Protein AF-T1G171-F1 (afdb_monomer_lite)

Radius of gyration: 19.93 Å; chains: 1; bounding box: 36×49×55 Å

Foldseek 3Di:
DDDDDDPDDDPPPPDPDQWDADPNQIAGPVRQRPVVLVVLLVQLLVQLVVLCVPCVPPPPVVSVVSNCVPNVCSLPPCCVPNVDPDPVSVVSSVVSVVVSVVSNVVNPDD

Sequence (110 aa):
TYGLMGQGGVEVPLAEAEKTMDLDILLDFKLIFNNHIFQTVRKANRMVSLLKCNFKNAPIAAFLLLYKSMVRSILEYGVVAWYSFRKYHIQHLKRVPKRASKVPFQCRGL

Structure (mmCIF, N/CA/C/O backbone):
data_AF-T1G171-F1
#
_entry.id   AF-T1G171-F1
#
loop_
_atom_site.group_PDB
_atom_site.id
_atom_site.type_symbol
_atom_site.label_atom_id
_atom_site.label_alt_id
_atom_site.label_comp_id
_atom_site.label_asym_id
_atom_site.label_entity_id
_atom_site.label_seq_id
_atom_site.pdbx_PDB_ins_code
_atom_site.Cartn_x
_atom_site.Cartn_y
_atom_site.Cartn_z
_atom_site.occupancy
_atom_site.B_iso_or_equiv
_atom_site.auth_seq_id
_atom_site.auth_comp_id
_atom_site.auth_asym_id
_atom_site.auth_atom_id
_atom_site.pdbx_PDB_model_num
ATOM 1 N N . THR A 1 1 ? -22.254 -25.792 16.859 1.00 41.12 1 THR A N 1
ATOM 2 C CA . THR A 1 1 ? -21.562 -27.068 17.127 1.00 41.12 1 THR A CA 1
ATOM 3 C C . THR A 1 1 ? -20.434 -27.259 16.128 1.00 41.12 1 THR A C 1
ATOM 5 O O . THR 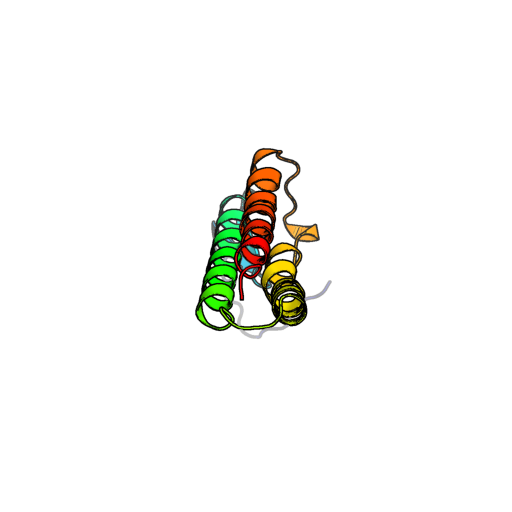A 1 1 ? -20.620 -27.903 15.113 1.00 41.12 1 THR A O 1
ATOM 8 N N . TYR A 1 2 ? -19.267 -26.678 16.414 1.00 39.91 2 TYR A N 1
ATOM 9 C CA . TYR A 1 2 ? -17.982 -27.074 15.826 1.00 39.91 2 TYR A CA 1
ATOM 10 C C . TYR A 1 2 ? -16.944 -26.919 16.938 1.00 39.91 2 TYR A C 1
ATOM 12 O O . TYR A 1 2 ? -16.459 -25.823 17.196 1.00 39.91 2 TYR A O 1
ATOM 20 N N . GLY A 1 3 ? -16.730 -28.002 17.685 1.00 43.25 3 GLY A N 1
ATOM 21 C CA . GLY A 1 3 ? -15.680 -28.097 18.692 1.00 43.25 3 GLY A CA 1
ATOM 22 C C . GLY A 1 3 ? -14.421 -28.634 18.028 1.00 43.25 3 GLY A C 1
ATOM 23 O O . GLY A 1 3 ? -14.447 -29.720 17.452 1.00 43.25 3 GLY A O 1
ATOM 24 N N . LEU A 1 4 ? -13.334 -27.870 18.085 1.00 60.59 4 LEU A N 1
ATOM 25 C CA . LEU A 1 4 ? -12.008 -28.381 17.764 1.00 60.59 4 LEU A CA 1
ATOM 26 C C . LEU A 1 4 ? -11.524 -29.190 18.970 1.00 60.59 4 LEU A C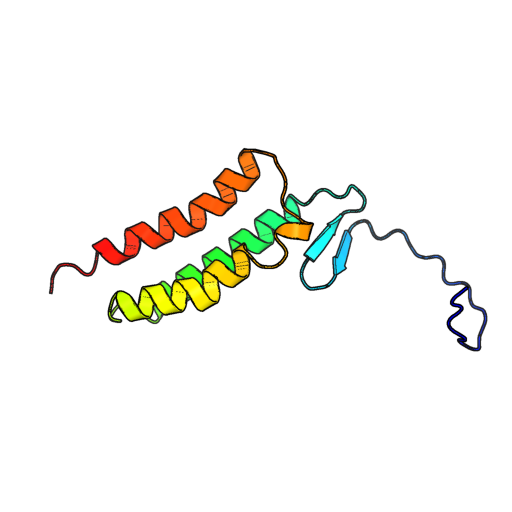 1
ATOM 28 O O . LEU A 1 4 ? -11.307 -28.646 20.049 1.00 60.59 4 LEU A O 1
ATOM 32 N N . MET A 1 5 ? -11.405 -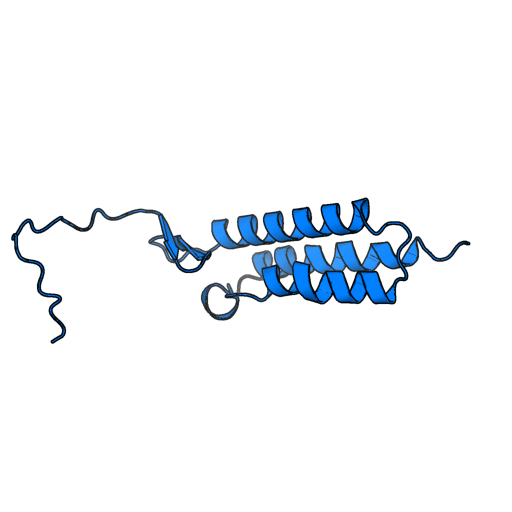30.505 18.786 1.00 49.59 5 MET A N 1
ATOM 33 C CA . MET A 1 5 ? -10.806 -31.408 19.763 1.00 49.59 5 MET A CA 1
ATOM 34 C C . MET A 1 5 ? -9.293 -31.171 19.822 1.00 49.59 5 MET A C 1
ATOM 36 O O . MET A 1 5 ? -8.547 -31.665 18.981 1.00 49.59 5 MET A O 1
ATOM 40 N N . GLY A 1 6 ? -8.851 -30.430 20.835 1.00 51.41 6 GLY A N 1
ATOM 41 C CA . GLY A 1 6 ? -7.487 -30.475 21.354 1.00 51.41 6 GLY A CA 1
ATOM 42 C C . GLY A 1 6 ? -7.508 -31.160 22.718 1.00 51.41 6 GLY A C 1
ATOM 43 O O . GLY A 1 6 ? -8.239 -30.736 23.609 1.00 51.41 6 GLY A O 1
ATOM 44 N N . GLN A 1 7 ? -6.751 -32.247 22.876 1.00 48.00 7 GLN A N 1
ATOM 45 C CA . GLN A 1 7 ? -6.538 -32.882 24.176 1.00 48.00 7 GLN A CA 1
ATOM 46 C C . GLN A 1 7 ? -5.657 -31.977 25.050 1.00 48.00 7 GLN A C 1
ATOM 48 O O . GLN A 1 7 ? -4.582 -31.570 24.616 1.00 48.00 7 GLN A O 1
ATOM 53 N N . GLY A 1 8 ? -6.111 -31.692 26.274 1.00 47.47 8 GLY A N 1
ATOM 54 C CA . GLY A 1 8 ? -5.397 -30.874 27.262 1.00 47.47 8 GLY A CA 1
ATOM 55 C C . GLY A 1 8 ? -6.141 -29.581 27.588 1.00 47.47 8 GLY A C 1
ATOM 56 O O . GLY A 1 8 ? -5.846 -28.531 27.028 1.00 47.47 8 GLY A O 1
ATOM 57 N N . GLY A 1 9 ? -7.121 -29.673 28.492 1.00 47.19 9 GLY A N 1
ATOM 58 C CA . GLY A 1 9 ? -7.965 -28.566 28.945 1.00 47.19 9 GLY A CA 1
ATOM 59 C C . GLY A 1 9 ? -7.215 -27.547 29.799 1.00 47.19 9 GLY A C 1
ATOM 60 O O . GLY A 1 9 ? -7.376 -27.512 31.014 1.00 47.19 9 GLY A O 1
ATOM 61 N N . VAL A 1 10 ? -6.424 -26.697 29.152 1.00 53.56 10 VAL A N 1
ATOM 62 C CA . VAL A 1 10 ? -6.148 -25.355 29.658 1.00 53.56 10 VAL A CA 1
ATOM 63 C C . VAL A 1 10 ? -7.025 -24.423 28.838 1.00 53.56 10 VAL A C 1
ATOM 65 O O . VAL A 1 10 ? -6.750 -24.170 27.666 1.00 53.56 10 VAL A O 1
ATOM 68 N N . GLU A 1 11 ? -8.115 -23.950 29.438 1.00 51.56 11 GLU A N 1
ATOM 69 C CA . GLU A 1 11 ? -8.864 -22.816 28.908 1.00 51.56 11 GLU A CA 1
ATOM 70 C C . GLU A 1 11 ? -7.924 -21.613 28.948 1.00 51.56 11 GLU A C 1
ATOM 72 O O . GLU A 1 11 ? -7.753 -20.973 29.982 1.00 51.56 11 GLU A O 1
ATOM 77 N N . VAL A 1 12 ? -7.224 -21.357 27.843 1.00 64.62 12 VAL A N 1
ATOM 78 C CA . VAL A 1 12 ? -6.457 -20.126 27.692 1.00 64.62 12 VAL A CA 1
ATOM 79 C C . VAL A 1 12 ? -7.496 -19.016 27.554 1.00 64.62 12 VAL A C 1
ATOM 81 O O . VAL A 1 12 ? -8.231 -19.016 26.561 1.00 64.62 12 VAL A O 1
ATOM 84 N N . PRO A 1 13 ? -7.601 -18.080 28.515 1.00 56.44 13 PRO A N 1
ATOM 85 C CA . PRO A 1 13 ? -8.462 -16.926 28.339 1.00 56.44 13 PRO A CA 1
ATOM 86 C C . PRO A 1 13 ? -7.958 -16.205 27.094 1.00 56.44 13 PRO A C 1
ATOM 88 O O . PRO A 1 13 ? -6.767 -15.892 27.007 1.00 56.44 13 PRO A O 1
ATOM 91 N N . LEU A 1 14 ? -8.830 -15.980 26.110 1.00 60.28 14 LEU A N 1
ATOM 92 C CA . LEU A 1 14 ? -8.512 -15.094 24.995 1.00 60.28 14 LEU A CA 1
ATOM 93 C C . LEU A 1 14 ? -8.221 -13.723 25.601 1.00 60.28 14 LEU A C 1
ATOM 95 O O . LEU A 1 14 ? -9.137 -12.988 25.960 1.00 60.28 14 LEU A O 1
ATOM 99 N N . ALA A 1 15 ? -6.936 -13.418 25.783 1.00 61.38 15 ALA A N 1
ATOM 100 C CA . ALA A 1 15 ? -6.503 -12.101 26.193 1.00 61.38 15 ALA A CA 1
ATOM 101 C C . ALA A 1 15 ? -7.040 -11.125 25.146 1.00 61.38 15 ALA A C 1
ATOM 103 O O . ALA A 1 15 ? -6.765 -11.290 23.954 1.00 61.38 15 ALA A O 1
ATOM 104 N N . GLU A 1 16 ? -7.843 -10.152 25.577 1.00 58.25 16 GLU A N 1
ATOM 105 C CA . GLU A 1 16 ? -8.344 -9.105 24.696 1.00 58.25 16 GLU A CA 1
ATOM 106 C C . GLU A 1 16 ? -7.144 -8.331 24.142 1.00 58.25 16 GLU A C 1
ATOM 108 O O . GLU A 1 16 ? -6.561 -7.465 24.793 1.00 58.25 16 GLU A O 1
ATOM 113 N N . ALA A 1 17 ? -6.720 -8.692 22.934 1.00 65.31 17 ALA A N 1
ATOM 114 C CA . ALA A 1 17 ? -5.708 -7.950 22.216 1.00 65.31 17 ALA A CA 1
ATOM 115 C C . ALA A 1 17 ? -6.363 -6.680 21.670 1.00 65.31 17 ALA A C 1
ATOM 117 O O . ALA A 1 17 ? -7.303 -6.745 20.881 1.00 65.31 17 ALA A O 1
ATOM 118 N N . GLU A 1 18 ? -5.842 -5.512 22.049 1.00 73.19 18 GLU A N 1
ATOM 119 C CA . GLU A 1 18 ? -6.347 -4.226 21.550 1.00 73.19 18 GLU A CA 1
ATOM 120 C C . GLU A 1 18 ? -6.292 -4.131 20.014 1.00 73.19 18 GLU A C 1
ATOM 122 O O . GLU A 1 18 ? -7.076 -3.401 19.400 1.00 73.19 18 GLU A O 1
ATOM 127 N N . LYS A 1 19 ? -5.341 -4.844 19.388 1.00 79.44 19 LYS A N 1
ATOM 128 C CA . LYS A 1 19 ? -5.128 -4.885 17.937 1.00 79.44 19 LYS A CA 1
ATOM 129 C C . LYS A 1 19 ? -4.726 -6.285 17.485 1.00 79.44 19 LYS A C 1
ATOM 131 O O . LYS A 1 19 ? -3.830 -6.890 18.071 1.00 79.44 19 LYS A O 1
ATOM 136 N N . THR A 1 20 ? -5.304 -6.743 16.384 1.00 84.81 20 THR A N 1
ATOM 137 C CA . THR A 1 20 ? -5.024 -8.053 15.784 1.00 84.81 20 THR A CA 1
ATOM 138 C C . THR A 1 20 ? -4.773 -7.892 14.289 1.00 84.81 20 THR A C 1
ATOM 140 O O . THR A 1 20 ? -5.398 -7.064 13.633 1.00 84.81 20 THR A O 1
ATOM 143 N N . MET A 1 21 ? -3.833 -8.662 13.744 1.00 84.44 21 MET A N 1
ATOM 144 C CA . MET A 1 21 ? -3.578 -8.726 12.304 1.00 84.44 21 MET A CA 1
ATOM 145 C C . MET A 1 21 ? -4.255 -9.966 11.732 1.00 84.44 21 MET A C 1
ATOM 147 O O . MET A 1 21 ? -3.966 -11.068 12.190 1.00 84.44 21 MET A O 1
ATOM 151 N N . ASP A 1 22 ? -5.090 -9.789 10.715 1.00 82.00 22 ASP A N 1
ATOM 152 C CA . ASP A 1 22 ? -5.688 -10.895 9.968 1.00 82.00 22 ASP A CA 1
ATOM 153 C C . ASP A 1 22 ? -5.653 -10.602 8.465 1.00 82.00 22 ASP A C 1
ATOM 155 O O . ASP A 1 22 ? -6.047 -9.521 8.039 1.00 82.00 22 ASP A O 1
ATOM 159 N N . LEU A 1 23 ? -5.131 -11.530 7.658 1.00 84.75 23 LEU A N 1
ATOM 160 C CA . LEU A 1 23 ? -4.978 -11.382 6.199 1.00 84.75 23 LEU A CA 1
ATOM 161 C C . LEU A 1 23 ? -4.363 -10.035 5.752 1.00 84.75 23 LEU A C 1
ATOM 163 O O . LEU A 1 23 ? -4.813 -9.440 4.769 1.00 84.75 23 LEU A O 1
ATOM 167 N N . ASP A 1 24 ? -3.335 -9.552 6.465 1.00 81.94 24 ASP A N 1
ATOM 168 C CA . ASP A 1 24 ? -2.700 -8.230 6.281 1.00 81.94 24 ASP A CA 1
ATOM 169 C C . ASP A 1 24 ? -3.601 -7.015 6.603 1.00 81.94 24 ASP A C 1
ATOM 171 O O . ASP A 1 24 ? -3.287 -5.876 6.244 1.00 81.94 24 ASP A O 1
ATOM 175 N N . ILE A 1 25 ? -4.704 -7.229 7.317 1.00 82.75 25 ILE A N 1
ATOM 176 C CA . ILE A 1 25 ? -5.622 -6.196 7.795 1.00 82.75 25 ILE A CA 1
ATOM 177 C C . ILE A 1 25 ? -5.436 -6.026 9.300 1.00 82.75 25 ILE A C 1
ATOM 179 O O . ILE A 1 25 ? -5.598 -6.968 10.074 1.00 82.75 25 ILE A O 1
ATOM 183 N N . LEU A 1 26 ? -5.108 -4.803 9.721 1.00 85.06 26 LEU A N 1
ATOM 184 C CA . LEU A 1 26 ? -5.013 -4.467 11.137 1.00 85.06 26 LEU A CA 1
ATOM 185 C C . LEU A 1 26 ? -6.404 -4.128 11.680 1.00 85.06 26 LEU A C 1
ATOM 187 O O . LEU A 1 26 ? -6.971 -3.078 11.361 1.00 85.06 26 LEU A O 1
ATOM 191 N N . LEU A 1 27 ? -6.927 -5.026 12.506 1.00 83.44 27 LEU A N 1
ATOM 192 C CA . LEU A 1 27 ? -8.181 -4.886 13.230 1.00 83.44 27 LEU A CA 1
ATOM 193 C C . LEU A 1 27 ? -7.903 -4.270 14.599 1.00 83.44 27 LEU A C 1
ATOM 195 O O . LEU A 1 27 ? -7.020 -4.709 15.328 1.00 83.44 27 LEU A O 1
ATOM 199 N N . ASP A 1 28 ? -8.649 -3.225 14.926 1.00 84.19 28 ASP A N 1
ATOM 200 C CA . ASP A 1 28 ? -8.711 -2.637 16.265 1.00 84.19 28 ASP A CA 1
ATOM 201 C C . ASP A 1 28 ? -9.966 -3.193 16.953 1.00 84.19 28 ASP A C 1
ATOM 203 O O . ASP A 1 28 ? -10.978 -3.394 16.277 1.00 84.19 28 ASP A O 1
ATOM 207 N N . PHE A 1 29 ? -9.939 -3.396 18.272 1.00 80.06 29 PHE A N 1
ATOM 208 C CA . PHE A 1 29 ? -11.121 -3.767 19.062 1.00 80.06 29 PHE A CA 1
ATOM 209 C C . PHE A 1 29 ? -12.322 -2.844 18.790 1.00 80.06 29 PHE A C 1
ATOM 211 O O . PHE A 1 29 ? -13.468 -3.282 18.730 1.00 80.06 29 PHE A O 1
ATOM 218 N N . LYS A 1 30 ? -12.066 -1.549 18.560 1.00 82.06 30 LYS A N 1
ATOM 219 C CA . LYS A 1 30 ? -13.111 -0.556 18.249 1.00 82.06 30 LYS A CA 1
ATOM 220 C C . LYS A 1 30 ? -13.569 -0.582 16.785 1.00 82.06 30 LYS A C 1
ATOM 222 O O . LYS A 1 30 ? -14.352 0.279 16.384 1.00 82.06 30 LYS A O 1
ATOM 227 N N . LEU A 1 31 ? -13.044 -1.503 15.970 1.00 78.00 31 LEU A N 1
ATOM 228 C CA . LEU A 1 31 ? -13.238 -1.573 14.516 1.00 78.00 31 LEU A CA 1
ATOM 229 C C . LEU A 1 31 ? -12.846 -0.267 13.791 1.00 78.00 31 LEU A C 1
ATOM 231 O O . LEU A 1 31 ? -13.406 0.112 12.761 1.00 78.00 31 LEU A O 1
ATOM 235 N N . ILE A 1 32 ? -11.868 0.461 14.341 1.00 82.50 32 ILE A N 1
ATOM 236 C CA . ILE A 1 32 ? -11.382 1.724 13.779 1.00 82.50 32 ILE A CA 1
ATOM 237 C C . ILE A 1 32 ? -10.179 1.455 12.870 1.00 82.50 32 ILE A C 1
ATOM 239 O O . ILE A 1 32 ? -9.063 1.216 13.320 1.00 82.50 32 ILE A O 1
ATOM 243 N N . PHE A 1 33 ? -10.373 1.611 11.561 1.00 82.44 33 PHE A N 1
ATOM 244 C CA . PHE A 1 33 ? -9.354 1.297 10.550 1.00 82.44 33 PHE A CA 1
ATOM 245 C C . PHE A 1 33 ? -8.355 2.428 10.259 1.00 82.44 33 PHE A C 1
ATOM 247 O O . PHE A 1 33 ? -7.611 2.366 9.281 1.00 82.44 33 PHE A O 1
ATOM 254 N N . ASN A 1 34 ? -8.297 3.478 11.084 1.00 84.81 34 ASN A N 1
ATOM 255 C CA . ASN A 1 34 ? -7.421 4.632 10.839 1.00 84.81 34 ASN A CA 1
ATOM 256 C C . ASN A 1 34 ? -5.958 4.205 10.675 1.00 84.81 34 ASN A C 1
ATOM 258 O O . ASN A 1 34 ? -5.311 4.557 9.689 1.00 84.81 34 ASN A O 1
ATOM 262 N N . ASN A 1 35 ? -5.455 3.424 11.635 1.00 85.81 35 ASN A N 1
ATOM 263 C CA . ASN A 1 35 ? -4.075 2.952 11.648 1.00 85.81 35 ASN A CA 1
ATOM 264 C C . ASN A 1 35 ? -3.782 2.063 10.429 1.00 85.81 35 ASN A C 1
ATOM 266 O O . ASN A 1 35 ? -2.795 2.283 9.729 1.00 85.81 35 ASN A O 1
ATOM 270 N N . HIS A 1 36 ? -4.693 1.136 10.121 1.00 88.19 36 HIS A N 1
ATOM 271 C CA . HIS A 1 36 ? -4.612 0.272 8.943 1.00 88.19 36 HIS A CA 1
ATOM 272 C C . HIS A 1 36 ? -4.514 1.069 7.635 1.00 88.19 36 HIS A C 1
ATOM 274 O O . HIS A 1 36 ? -3.633 0.833 6.805 1.00 88.19 36 HIS A O 1
ATOM 280 N N . ILE A 1 37 ? -5.362 2.088 7.470 1.00 87.81 37 ILE A N 1
ATOM 281 C CA . ILE A 1 37 ? -5.377 2.945 6.278 1.00 87.81 37 ILE A CA 1
ATOM 282 C C . ILE A 1 37 ? -4.055 3.705 6.144 1.00 87.81 37 ILE A C 1
ATOM 284 O O . ILE A 1 37 ? -3.496 3.776 5.047 1.00 87.81 37 ILE A O 1
ATOM 288 N N . PHE A 1 38 ? -3.507 4.247 7.237 1.00 87.94 38 PHE A N 1
ATOM 289 C CA . PHE A 1 38 ? -2.204 4.917 7.195 1.00 87.94 38 PHE A CA 1
ATOM 290 C C . PHE A 1 38 ? -1.069 3.963 6.822 1.00 87.94 38 PHE A C 1
ATOM 292 O O . PHE A 1 38 ? -0.220 4.325 6.002 1.00 87.94 38 PHE A O 1
ATOM 299 N N . GLN A 1 39 ? -1.057 2.749 7.375 1.00 89.19 39 GLN A N 1
ATOM 300 C CA . GLN A 1 39 ? -0.053 1.735 7.048 1.00 89.19 39 GLN A CA 1
ATOM 301 C C . GLN A 1 39 ? -0.140 1.311 5.579 1.00 89.19 39 GLN A C 1
ATOM 303 O O . GLN A 1 39 ? 0.874 1.314 4.877 1.00 89.19 39 GLN A O 1
ATOM 308 N N . THR A 1 40 ? -1.350 1.067 5.077 1.00 90.06 40 THR A N 1
ATOM 309 C CA . THR A 1 40 ? -1.611 0.719 3.673 1.00 90.06 40 THR A CA 1
ATOM 310 C C . THR A 1 40 ? -1.165 1.839 2.729 1.00 90.06 40 THR A C 1
ATOM 312 O O . THR A 1 40 ? -0.420 1.607 1.773 1.00 90.06 40 THR A O 1
ATOM 315 N N . VAL A 1 41 ? -1.512 3.094 3.040 1.00 89.31 41 VAL A N 1
ATOM 316 C CA . VAL A 1 41 ? -1.066 4.275 2.281 1.00 89.31 41 VAL A CA 1
ATOM 317 C C . VAL A 1 41 ? 0.460 4.415 2.310 1.00 89.31 41 VAL A C 1
ATOM 319 O O . VAL A 1 41 ? 1.069 4.764 1.294 1.00 89.31 41 VAL A O 1
ATOM 322 N N . ARG A 1 42 ? 1.115 4.140 3.443 1.00 91.19 42 ARG A N 1
ATOM 323 C CA . ARG A 1 42 ? 2.582 4.176 3.554 1.00 91.19 42 ARG A CA 1
ATOM 324 C C . ARG A 1 42 ? 3.235 3.082 2.703 1.00 91.19 42 ARG A C 1
ATOM 326 O O . ARG A 1 42 ? 4.186 3.386 1.982 1.00 91.19 42 ARG A O 1
ATOM 333 N N . LYS A 1 43 ? 2.697 1.856 2.723 1.00 91.12 43 LYS A N 1
ATOM 334 C CA . LYS A 1 43 ? 3.138 0.723 1.884 1.00 91.12 43 LYS A CA 1
ATOM 335 C C . LYS A 1 43 ? 3.025 1.078 0.398 1.00 91.12 43 LYS A C 1
ATOM 337 O O . LYS A 1 43 ? 4.006 0.968 -0.336 1.00 91.12 43 LYS A O 1
ATOM 342 N N . ALA A 1 44 ? 1.888 1.636 -0.018 1.00 91.19 44 ALA A N 1
ATOM 343 C CA . ALA A 1 44 ? 1.669 2.088 -1.390 1.00 91.19 44 ALA A CA 1
ATOM 344 C C . ALA A 1 44 ? 2.650 3.201 -1.812 1.00 91.19 44 ALA A C 1
ATOM 346 O O . ALA A 1 44 ? 3.244 3.125 -2.885 1.00 91.19 44 ALA A O 1
ATOM 347 N N . ASN A 1 45 ? 2.886 4.213 -0.967 1.00 90.69 45 ASN A N 1
ATOM 348 C CA . ASN A 1 45 ? 3.858 5.273 -1.271 1.00 90.69 45 ASN A CA 1
ATOM 349 C C . ASN A 1 45 ? 5.290 4.736 -1.394 1.00 90.69 45 ASN A C 1
ATOM 351 O O . ASN A 1 45 ? 6.023 5.178 -2.277 1.00 90.69 45 ASN A O 1
ATOM 355 N N . ARG A 1 46 ? 5.687 3.770 -0.555 1.00 92.31 46 ARG A N 1
ATOM 356 C CA . ARG A 1 46 ? 6.997 3.113 -0.667 1.00 92.31 46 ARG A CA 1
ATOM 357 C C . ARG A 1 46 ? 7.146 2.423 -2.023 1.00 92.31 46 ARG A C 1
ATOM 359 O O . ARG A 1 46 ? 8.163 2.620 -2.681 1.00 92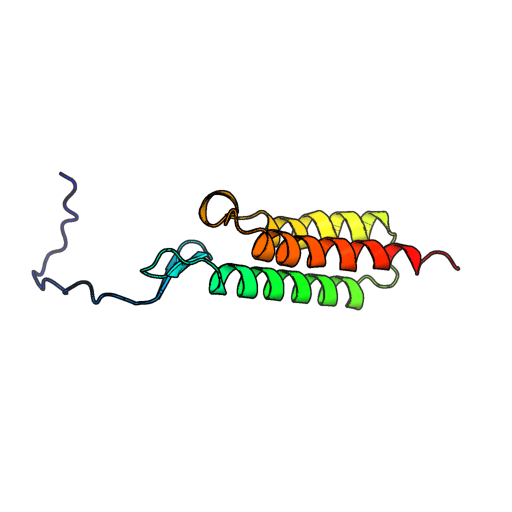.31 46 ARG A O 1
ATOM 366 N N . MET A 1 47 ? 6.120 1.698 -2.473 1.00 91.56 47 MET A N 1
ATOM 367 C CA . MET A 1 47 ? 6.122 1.068 -3.798 1.00 91.56 47 MET A CA 1
ATOM 368 C C . MET A 1 47 ? 6.192 2.089 -4.931 1.00 91.56 47 MET A C 1
ATOM 370 O O . MET A 1 47 ? 6.956 1.899 -5.871 1.00 91.56 47 MET A O 1
ATOM 374 N N . VAL A 1 48 ? 5.475 3.212 -4.829 1.00 89.62 48 VAL A N 1
ATOM 375 C CA . VAL A 1 48 ? 5.598 4.312 -5.801 1.00 89.62 48 VAL A CA 1
ATOM 376 C C . VAL A 1 48 ? 7.029 4.837 -5.864 1.00 89.62 48 VAL A C 1
ATOM 378 O O . VAL A 1 48 ? 7.542 5.049 -6.960 1.00 89.62 48 VAL A O 1
ATOM 381 N N . SER A 1 49 ? 7.684 5.044 -4.721 1.00 89.06 49 SER A N 1
ATOM 382 C CA . SER A 1 49 ? 9.084 5.477 -4.688 1.00 89.06 49 SER A CA 1
ATOM 383 C C . SER A 1 49 ? 10.015 4.448 -5.330 1.00 89.06 49 SER A C 1
ATOM 385 O O . SER A 1 49 ? 10.876 4.830 -6.114 1.00 89.06 49 SER A O 1
ATOM 387 N N . LEU A 1 50 ? 9.813 3.151 -5.077 1.00 90.06 50 LEU A N 1
ATOM 388 C CA . LEU A 1 50 ? 10.594 2.088 -5.717 1.00 90.06 50 LEU A CA 1
ATOM 389 C C . LEU A 1 50 ? 10.394 2.068 -7.233 1.00 90.06 50 LEU A C 1
ATOM 391 O O . LEU A 1 50 ? 11.375 2.012 -7.972 1.00 90.06 50 LEU A O 1
ATOM 395 N N . LEU A 1 51 ? 9.150 2.181 -7.704 1.00 88.44 51 LEU A N 1
ATOM 396 C C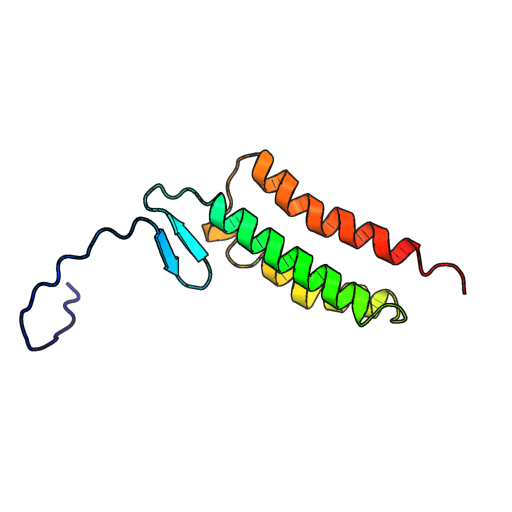A . LEU A 1 51 ? 8.859 2.256 -9.134 1.00 88.44 51 LEU A CA 1
ATOM 397 C C . LEU A 1 51 ? 9.523 3.480 -9.769 1.00 88.44 51 LEU A C 1
ATOM 399 O O . LEU A 1 51 ? 10.152 3.368 -10.815 1.00 88.44 51 LEU A O 1
ATOM 403 N N . LYS A 1 52 ? 9.457 4.637 -9.105 1.00 83.44 52 LYS A N 1
ATOM 404 C CA . LYS A 1 52 ? 10.132 5.858 -9.557 1.00 83.44 52 LYS A CA 1
ATOM 405 C C . LYS A 1 52 ? 11.645 5.727 -9.594 1.00 83.44 52 LYS A C 1
ATOM 407 O O . LYS A 1 52 ? 12.255 6.344 -10.448 1.00 83.44 52 LYS A O 1
ATOM 412 N N . CYS A 1 53 ? 12.259 4.999 -8.666 1.00 86.31 53 CYS A N 1
ATOM 413 C CA . CYS A 1 53 ? 13.710 4.841 -8.648 1.00 86.31 53 CYS A CA 1
ATOM 414 C C . CYS A 1 53 ? 14.198 3.876 -9.731 1.00 86.31 53 CYS A C 1
ATOM 416 O O . CYS A 1 53 ? 15.182 4.185 -10.394 1.00 86.31 53 CYS A O 1
ATOM 418 N N . ASN A 1 54 ? 13.503 2.751 -9.924 1.00 86.00 54 ASN A N 1
ATOM 419 C CA . ASN A 1 54 ? 13.946 1.676 -10.816 1.00 86.00 54 ASN A CA 1
ATOM 420 C C . ASN A 1 54 ? 13.510 1.871 -12.276 1.00 86.00 54 ASN A C 1
ATOM 422 O O . ASN A 1 54 ? 14.217 1.454 -13.184 1.00 86.00 54 ASN A O 1
ATOM 426 N N . PHE A 1 55 ? 12.374 2.530 -12.521 1.00 83.12 55 PHE A N 1
ATOM 427 C CA . PHE A 1 55 ? 11.779 2.653 -13.858 1.00 83.12 55 PHE A CA 1
ATOM 428 C C . PHE A 1 55 ? 11.783 4.095 -14.386 1.00 83.12 55 PHE A C 1
ATOM 430 O O . PHE A 1 55 ? 10.888 4.477 -15.136 1.00 83.12 55 PHE A O 1
ATOM 437 N N . LYS A 1 56 ? 12.789 4.906 -14.016 1.00 77.44 56 LYS A N 1
ATOM 438 C CA . LYS A 1 56 ? 12.917 6.315 -14.457 1.00 77.44 56 LYS A CA 1
ATOM 439 C C . LYS A 1 56 ? 12.880 6.484 -15.976 1.00 77.44 56 LYS A C 1
ATOM 441 O O . LYS A 1 56 ? 12.280 7.433 -16.463 1.00 77.44 56 LYS A O 1
ATOM 446 N N . ASN A 1 57 ? 13.498 5.547 -16.692 1.00 80.12 57 ASN A N 1
ATOM 447 C CA . ASN A 1 57 ? 13.663 5.593 -18.146 1.00 80.12 57 ASN A CA 1
ATOM 448 C C . ASN A 1 57 ? 12.732 4.605 -18.868 1.00 80.12 57 ASN A C 1
ATOM 450 O O . ASN A 1 57 ? 12.880 4.374 -20.064 1.00 80.12 57 ASN A O 1
ATOM 454 N N . ALA A 1 58 ? 11.807 3.967 -18.144 1.00 79.44 58 ALA A N 1
ATOM 455 C CA . ALA A 1 58 ? 10.896 3.000 -18.738 1.00 79.44 58 ALA A CA 1
ATOM 456 C C . ALA A 1 58 ? 9.797 3.711 -19.547 1.00 79.44 58 ALA A C 1
ATOM 458 O O . ALA A 1 58 ? 9.364 4.805 -19.170 1.00 79.44 58 ALA A O 1
ATOM 459 N N . PRO A 1 59 ? 9.276 3.080 -20.614 1.00 83.38 59 PRO A N 1
ATOM 460 C CA . PRO A 1 59 ? 8.147 3.629 -21.347 1.00 83.38 59 PRO A CA 1
ATOM 461 C C . PRO A 1 59 ? 6.936 3.799 -20.422 1.00 83.38 59 PRO A C 1
ATOM 463 O O . PRO A 1 59 ? 6.648 2.952 -19.570 1.00 83.38 59 PRO A O 1
ATOM 466 N N . ILE A 1 60 ? 6.186 4.885 -20.628 1.00 82.12 60 ILE A N 1
ATOM 467 C CA . ILE A 1 60 ? 5.034 5.265 -19.793 1.00 82.12 60 ILE A CA 1
ATOM 468 C C . ILE A 1 60 ? 4.026 4.113 -19.669 1.00 82.12 60 ILE A C 1
ATOM 470 O O . ILE A 1 60 ? 3.475 3.887 -18.593 1.00 82.12 60 ILE A O 1
ATOM 474 N N . ALA A 1 61 ? 3.815 3.347 -20.744 1.00 85.06 61 ALA A N 1
ATOM 475 C CA . ALA A 1 61 ? 2.927 2.188 -20.745 1.00 85.06 61 ALA A CA 1
ATOM 476 C C . ALA A 1 61 ? 3.364 1.102 -19.743 1.00 85.06 61 ALA A C 1
ATOM 478 O O . ALA A 1 61 ? 2.535 0.609 -18.976 1.00 85.06 61 ALA A O 1
ATOM 479 N N . ALA A 1 62 ? 4.661 0.781 -19.688 1.00 86.31 62 ALA A N 1
ATOM 480 C CA . ALA A 1 62 ? 5.203 -0.193 -18.742 1.00 86.31 62 ALA A CA 1
ATOM 481 C C . ALA A 1 62 ? 5.120 0.326 -17.301 1.00 86.31 62 ALA A C 1
ATOM 483 O O . ALA A 1 62 ? 4.706 -0.405 -16.401 1.00 86.31 62 ALA A O 1
ATOM 484 N N . PHE A 1 63 ? 5.421 1.612 -17.083 1.00 85.88 63 PHE A N 1
ATOM 485 C CA . PHE A 1 63 ? 5.270 2.237 -15.769 1.00 85.88 63 PHE A CA 1
ATOM 486 C C . PHE A 1 63 ? 3.815 2.198 -15.280 1.00 85.88 63 PHE A C 1
ATOM 488 O O . PHE A 1 63 ? 3.555 1.864 -14.125 1.00 85.88 63 PHE A O 1
ATOM 495 N N . LEU A 1 64 ? 2.848 2.500 -16.153 1.00 86.25 64 LEU A N 1
ATOM 496 C CA . LEU A 1 64 ? 1.422 2.434 -15.828 1.00 86.25 64 LEU A CA 1
ATOM 497 C C . LEU A 1 64 ? 0.964 1.006 -15.522 1.00 86.25 64 LEU A C 1
ATOM 499 O O . LEU A 1 64 ? 0.152 0.819 -14.614 1.00 86.25 64 LEU A O 1
ATOM 503 N N . LEU A 1 65 ? 1.474 0.012 -16.253 1.00 89.50 65 LEU A N 1
ATOM 504 C CA . LEU A 1 65 ? 1.181 -1.396 -15.995 1.00 89.50 65 LEU A CA 1
ATOM 505 C C . LEU A 1 65 ? 1.687 -1.816 -14.610 1.00 89.50 65 LEU A C 1
ATOM 507 O O . LEU A 1 65 ? 0.907 -2.322 -13.808 1.00 89.50 65 LEU A O 1
ATOM 511 N N . LEU A 1 66 ? 2.951 -1.519 -14.300 1.00 89.62 66 LEU A N 1
ATOM 512 C CA . LEU A 1 66 ? 3.572 -1.801 -13.000 1.00 89.62 66 LEU A CA 1
ATOM 513 C C . LEU A 1 66 ? 2.878 -1.061 -11.852 1.00 89.62 66 LEU A C 1
ATOM 515 O O . LEU A 1 66 ? 2.653 -1.608 -10.773 1.00 89.62 66 LEU A O 1
ATOM 519 N N . TYR A 1 67 ? 2.489 0.190 -12.089 1.00 89.19 67 TYR A N 1
ATOM 520 C CA . TYR A 1 67 ? 1.734 0.972 -11.121 1.00 89.19 67 TYR A CA 1
ATOM 521 C C . TYR A 1 67 ? 0.382 0.316 -10.801 1.00 89.19 67 TYR A C 1
ATOM 523 O O . TYR A 1 67 ? 0.016 0.186 -9.630 1.00 89.19 67 TYR A O 1
ATOM 531 N N . LYS A 1 68 ? -0.356 -0.131 -11.825 1.00 89.44 68 LYS A N 1
ATOM 532 C CA . LYS A 1 68 ? -1.636 -0.831 -11.647 1.00 89.44 68 LYS A CA 1
ATOM 533 C C . LYS A 1 68 ? -1.455 -2.204 -10.991 1.00 89.44 68 LYS A C 1
ATOM 535 O O . LYS A 1 68 ? -2.253 -2.552 -10.132 1.00 89.44 68 LYS A O 1
ATOM 540 N N . SER A 1 69 ? -0.430 -2.973 -11.344 1.00 91.94 69 SER A N 1
ATOM 541 C CA . SER A 1 69 ? -0.247 -4.313 -10.774 1.00 91.94 69 SER A CA 1
ATOM 542 C C . SER A 1 69 ? 0.216 -4.287 -9.316 1.00 91.94 69 SER A C 1
ATOM 544 O O . SER A 1 69 ? -0.219 -5.127 -8.535 1.00 91.94 69 SER A O 1
ATOM 546 N N . MET A 1 70 ? 1.055 -3.320 -8.923 1.00 91.38 70 MET A N 1
ATOM 547 C CA . MET A 1 70 ? 1.652 -3.285 -7.581 1.00 91.38 70 MET A CA 1
ATOM 548 C C . MET A 1 70 ? 1.022 -2.255 -6.643 1.00 91.38 70 MET A C 1
ATOM 550 O O . MET A 1 70 ? 0.729 -2.553 -5.492 1.00 91.38 70 MET A O 1
ATOM 554 N N . VAL A 1 71 ? 0.849 -1.007 -7.085 1.00 90.75 71 VAL A N 1
ATOM 555 C CA . VAL A 1 71 ? 0.399 0.071 -6.185 1.00 90.75 71 VAL A CA 1
ATOM 556 C C . VAL A 1 71 ? -1.111 0.031 -6.014 1.00 90.75 71 VAL A C 1
ATOM 558 O O . VAL A 1 71 ? -1.614 0.193 -4.903 1.00 90.75 71 VAL A O 1
ATOM 561 N N . ARG A 1 72 ? -1.840 -0.176 -7.114 1.00 88.50 72 ARG A N 1
ATOM 562 C CA . ARG A 1 72 ? -3.302 -0.233 -7.083 1.00 88.50 72 ARG A CA 1
ATOM 563 C C . ARG A 1 72 ? -3.800 -1.476 -6.346 1.00 88.50 72 ARG A C 1
ATOM 565 O O . ARG A 1 72 ? -4.713 -1.339 -5.543 1.00 88.50 72 ARG A O 1
ATOM 572 N N . SER A 1 73 ? -3.147 -2.626 -6.520 1.00 91.19 73 SER A N 1
ATOM 573 C CA . SER A 1 73 ? -3.465 -3.847 -5.766 1.00 91.19 73 SER A CA 1
ATOM 574 C C . SER A 1 73 ? -3.333 -3.651 -4.253 1.00 91.19 73 SER A C 1
ATOM 576 O O . SER A 1 73 ? -4.251 -4.011 -3.529 1.00 91.19 73 SER A O 1
ATOM 578 N N . ILE A 1 74 ? -2.279 -2.982 -3.766 1.00 90.81 74 ILE A N 1
ATOM 579 C CA . ILE A 1 74 ? -2.126 -2.659 -2.331 1.00 90.81 74 ILE A CA 1
ATOM 580 C C . ILE A 1 74 ? -3.277 -1.789 -1.809 1.00 90.81 74 ILE A C 1
ATOM 582 O O . ILE A 1 74 ? -3.703 -1.958 -0.671 1.00 90.81 74 ILE A O 1
ATOM 586 N N . LEU A 1 75 ? -3.747 -0.824 -2.605 1.00 87.31 75 LEU A N 1
ATOM 587 C CA . LEU A 1 75 ? -4.792 0.111 -2.180 1.00 87.31 75 LEU A CA 1
ATOM 588 C C . LEU A 1 75 ? -6.207 -0.469 -2.284 1.00 87.31 75 LEU A C 1
ATOM 590 O O . LEU A 1 75 ? -7.074 -0.024 -1.540 1.00 87.31 75 LEU A O 1
ATOM 594 N N . GLU A 1 76 ? -6.449 -1.386 -3.223 1.00 86.62 76 GLU A N 1
ATOM 595 C CA . GLU A 1 76 ? -7.763 -1.999 -3.469 1.00 86.62 76 GLU A CA 1
ATOM 596 C C . GLU A 1 76 ? -7.968 -3.297 -2.677 1.00 86.62 76 GLU A C 1
ATOM 598 O O . GLU A 1 76 ? -9.105 -3.654 -2.358 1.00 86.62 76 GLU A O 1
ATOM 603 N N . TYR A 1 77 ? -6.883 -3.980 -2.307 1.00 88.44 77 TYR A N 1
ATOM 604 C CA . TYR A 1 77 ? -6.954 -5.196 -1.509 1.00 88.44 77 TYR A CA 1
ATOM 605 C C . TYR A 1 77 ? -7.588 -4.936 -0.136 1.00 88.44 77 TYR A C 1
ATOM 607 O O . TYR A 1 77 ? -7.214 -4.022 0.604 1.00 88.44 77 TYR A O 1
ATOM 615 N N . GLY A 1 78 ? -8.583 -5.756 0.200 1.00 76.75 78 GLY A N 1
ATOM 616 C CA . GLY A 1 78 ? -9.293 -5.677 1.472 1.00 76.75 78 GLY A CA 1
ATOM 617 C C . GLY A 1 78 ? -10.184 -4.443 1.632 1.00 76.75 78 GLY A C 1
ATOM 618 O O . GLY A 1 78 ? -10.764 -4.291 2.700 1.00 76.75 78 GLY A O 1
ATOM 619 N N . VAL A 1 79 ? -10.347 -3.582 0.611 1.00 82.50 79 VAL A N 1
ATOM 620 C CA . VAL A 1 79 ? -11.199 -2.379 0.707 1.00 82.50 79 VAL A CA 1
ATOM 621 C C . VAL A 1 79 ? -12.590 -2.734 1.226 1.00 82.50 79 VAL A C 1
ATOM 623 O O . VAL A 1 79 ? -13.083 -2.052 2.108 1.00 82.50 79 VAL A O 1
ATOM 626 N N . VAL A 1 80 ? -13.192 -3.840 0.789 1.00 80.50 80 VAL A N 1
ATOM 627 C CA . VAL A 1 80 ? -14.512 -4.282 1.281 1.00 80.50 80 VAL A CA 1
ATOM 628 C C . VAL A 1 80 ? -14.552 -4.458 2.808 1.00 80.50 80 VAL A C 1
ATOM 630 O O . VAL A 1 80 ? -15.570 -4.160 3.423 1.00 80.50 80 VAL A O 1
ATOM 633 N N . ALA A 1 81 ? -13.448 -4.883 3.424 1.00 78.75 81 ALA A N 1
ATOM 634 C CA . ALA A 1 81 ? -13.363 -5.129 4.860 1.00 78.75 81 ALA A CA 1
ATOM 635 C C . ALA A 1 81 ? -13.123 -3.852 5.686 1.00 78.75 81 ALA A C 1
ATOM 637 O O . ALA A 1 81 ? -13.654 -3.731 6.784 1.00 78.75 81 ALA A O 1
ATOM 638 N N . TRP A 1 82 ? -12.337 -2.892 5.179 1.00 79.75 82 TRP A N 1
ATOM 639 C CA . TRP A 1 82 ? -11.911 -1.708 5.949 1.00 79.75 82 TRP A CA 1
ATOM 640 C C . TRP A 1 82 ? -12.372 -0.355 5.377 1.00 79.75 82 TRP A C 1
ATOM 642 O O . TRP A 1 82 ? -12.012 0.701 5.917 1.00 79.75 82 TRP A O 1
ATOM 652 N N . TYR A 1 83 ? -13.157 -0.337 4.290 1.00 77.00 83 TYR A N 1
ATOM 653 C CA . TYR A 1 83 ? -13.610 0.895 3.636 1.00 77.00 83 TYR A CA 1
ATOM 654 C C . TYR A 1 83 ? -14.425 1.760 4.593 1.00 77.00 83 TYR A C 1
ATOM 656 O O . TYR A 1 83 ? -15.595 1.527 4.882 1.00 77.00 83 TYR A O 1
ATOM 664 N N . SER A 1 84 ? -13.780 2.816 5.071 1.00 71.88 84 SER A N 1
ATOM 665 C CA . SER A 1 84 ? -14.387 3.771 5.982 1.00 71.88 84 SER A CA 1
ATOM 666 C C . SER A 1 84 ? -15.042 4.896 5.181 1.00 71.88 84 SER A C 1
ATOM 668 O O . SER A 1 84 ? -14.353 5.635 4.477 1.00 71.88 84 SER A O 1
ATOM 670 N N . PHE A 1 85 ? -16.350 5.112 5.348 1.00 69.31 85 PHE A N 1
ATOM 671 C CA . PHE A 1 85 ? -17.120 6.170 4.662 1.00 69.31 85 PHE A CA 1
ATOM 672 C C . PHE A 1 85 ? -16.696 7.614 5.007 1.00 69.31 85 PHE A C 1
ATOM 674 O O . PHE A 1 85 ? -17.257 8.583 4.490 1.00 69.31 85 PHE A O 1
ATOM 681 N N . ARG A 1 86 ? -15.692 7.808 5.873 1.00 78.31 86 ARG A N 1
ATOM 682 C CA . ARG A 1 86 ? -15.209 9.146 6.233 1.00 78.31 86 ARG A CA 1
ATOM 683 C C . ARG A 1 86 ? -14.418 9.752 5.072 1.00 78.31 86 ARG A C 1
ATOM 685 O O . ARG A 1 86 ? -13.418 9.198 4.611 1.00 78.31 86 ARG A O 1
ATOM 692 N N . LYS A 1 87 ? -14.800 10.970 4.676 1.00 79.69 87 LYS A N 1
ATOM 693 C CA . LYS A 1 87 ? -14.167 11.743 3.587 1.00 79.69 87 LYS A CA 1
ATOM 694 C C . LYS A 1 87 ? -12.647 11.880 3.741 1.00 79.69 87 LYS A C 1
ATOM 696 O O . LYS A 1 87 ? -11.933 11.875 2.741 1.00 79.69 87 LYS A O 1
ATOM 701 N N . TYR A 1 88 ? -12.154 11.970 4.977 1.00 82.12 88 TYR A N 1
ATOM 702 C CA . TYR A 1 88 ? -10.726 12.051 5.285 1.00 82.12 88 TYR A CA 1
ATOM 703 C C . TYR A 1 88 ? -9.936 10.855 4.728 1.00 82.12 88 TYR A C 1
ATOM 705 O O . TYR A 1 88 ? -8.981 11.046 3.976 1.00 82.12 88 TYR A O 1
ATOM 713 N N . HIS A 1 89 ? -10.365 9.622 5.009 1.00 80.50 89 HIS A N 1
ATOM 714 C CA . HIS A 1 89 ? -9.662 8.423 4.538 1.00 80.50 89 HIS A CA 1
ATOM 715 C C . HIS A 1 89 ? -9.663 8.321 3.020 1.00 80.50 89 HIS A C 1
ATOM 717 O O . HIS A 1 89 ? -8.622 8.065 2.416 1.00 80.50 89 HIS A O 1
ATOM 723 N N . ILE A 1 90 ? -10.803 8.620 2.398 1.00 81.88 90 ILE A N 1
ATOM 724 C CA . ILE A 1 90 ? -10.945 8.635 0.941 1.00 81.88 90 ILE A CA 1
ATOM 725 C C . ILE A 1 90 ? -9.968 9.642 0.319 1.00 81.88 90 ILE A C 1
ATOM 727 O O . ILE A 1 90 ? -9.311 9.337 -0.678 1.00 81.88 90 ILE A O 1
ATOM 731 N N . GLN A 1 91 ? -9.824 10.837 0.905 1.00 85.31 91 GLN A N 1
ATOM 732 C CA . GLN A 1 91 ? -8.845 11.818 0.432 1.00 85.31 91 GLN A CA 1
ATOM 733 C C . GLN A 1 91 ? -7.408 11.311 0.576 1.00 85.31 91 GLN A C 1
ATOM 735 O O . GLN A 1 91 ? -6.617 11.472 -0.353 1.00 85.31 91 GLN A O 1
ATOM 740 N N . HIS A 1 92 ? -7.062 10.691 1.705 1.00 82.88 92 HIS A N 1
ATOM 741 C CA . HIS A 1 92 ? -5.729 10.130 1.926 1.00 82.88 92 HIS A CA 1
ATOM 742 C C . HIS A 1 92 ? -5.394 9.014 0.930 1.00 82.88 92 HIS A C 1
ATOM 744 O O . HIS A 1 92 ? -4.303 9.027 0.357 1.00 82.88 92 HIS A O 1
ATOM 750 N N . LEU A 1 93 ? -6.350 8.130 0.640 1.00 84.50 93 LEU A N 1
ATOM 751 C CA . LEU A 1 93 ? -6.197 7.073 -0.358 1.00 84.50 93 LEU A CA 1
ATOM 752 C C . LEU A 1 93 ? -6.011 7.663 -1.769 1.00 84.50 93 LEU A C 1
ATOM 754 O O . LEU A 1 93 ? -5.050 7.338 -2.463 1.00 84.50 93 LEU A O 1
ATOM 758 N N . LYS A 1 94 ? -6.864 8.622 -2.167 1.00 83.31 94 LYS A N 1
ATOM 759 C CA . LYS A 1 94 ? -6.817 9.282 -3.490 1.00 83.31 94 LYS A CA 1
ATOM 760 C C . LYS A 1 94 ? -5.554 10.116 -3.723 1.00 83.31 94 LYS A C 1
ATOM 762 O O . LYS A 1 94 ? -5.158 10.323 -4.873 1.00 83.31 94 LYS A O 1
ATOM 767 N N . ARG A 1 95 ? -4.897 10.601 -2.664 1.00 85.19 95 ARG A N 1
ATOM 768 C CA . ARG A 1 95 ? -3.636 11.355 -2.779 1.00 85.19 95 ARG A CA 1
ATOM 769 C C . ARG A 1 95 ? -2.510 10.513 -3.384 1.00 85.19 95 ARG A C 1
ATOM 771 O O . ARG A 1 95 ? -1.672 11.087 -4.078 1.00 85.19 95 ARG A O 1
ATOM 778 N N . VAL A 1 96 ? -2.489 9.193 -3.172 1.00 83.50 96 VAL A N 1
ATOM 779 C CA . VAL A 1 96 ? -1.426 8.318 -3.699 1.00 83.50 96 VAL A CA 1
ATOM 780 C C . VAL A 1 96 ? -1.494 8.213 -5.233 1.00 83.50 96 VAL A C 1
ATOM 782 O O . VAL A 1 96 ? -0.515 8.605 -5.878 1.00 83.50 96 VAL A O 1
ATOM 785 N N . PRO A 1 97 ? -2.633 7.835 -5.856 1.00 79.25 97 PRO A N 1
ATOM 786 C CA . PRO A 1 97 ? -2.788 7.891 -7.311 1.00 79.25 97 PRO A CA 1
ATOM 787 C C . PRO A 1 97 ? -2.578 9.277 -7.904 1.00 79.25 97 PRO A C 1
ATOM 789 O O . PRO A 1 97 ? -1.866 9.411 -8.895 1.00 79.25 97 PRO A O 1
ATOM 792 N N . LYS A 1 98 ? -3.107 10.330 -7.267 1.00 83.69 98 LYS A N 1
ATOM 793 C CA . LYS A 1 98 ? -2.969 11.709 -7.764 1.00 83.69 98 LYS A CA 1
ATOM 794 C C . LYS A 1 98 ? -1.516 12.199 -7.790 1.00 83.69 98 LYS A C 1
ATOM 796 O O . LYS A 1 98 ? -1.164 13.048 -8.604 1.00 83.69 98 LYS A O 1
ATOM 801 N N . ARG A 1 99 ? -0.659 11.705 -6.889 1.00 78.94 99 ARG A N 1
ATOM 802 C CA . ARG A 1 99 ? 0.786 11.990 -6.911 1.00 78.94 99 ARG A CA 1
ATOM 803 C C . ARG A 1 99 ? 1.507 11.179 -7.979 1.00 78.94 99 ARG A C 1
ATOM 805 O O . ARG A 1 99 ? 2.426 11.702 -8.600 1.00 78.94 99 ARG A O 1
ATOM 812 N N . ALA A 1 100 ? 1.107 9.928 -8.187 1.00 72.81 100 ALA A N 1
ATOM 813 C CA . ALA A 1 100 ? 1.697 9.064 -9.203 1.00 72.81 100 ALA A CA 1
ATOM 814 C C . ALA A 1 100 ? 1.343 9.509 -10.631 1.00 72.81 100 ALA A C 1
ATOM 816 O O . ALA A 1 100 ? 2.198 9.470 -11.506 1.00 72.81 100 ALA A O 1
ATOM 817 N N . SER A 1 101 ? 0.132 10.023 -10.859 1.00 72.38 101 SER A N 1
ATOM 818 C CA . SER A 1 101 ? -0.312 10.502 -12.176 1.00 72.38 101 SER A CA 1
ATOM 819 C C . SER A 1 101 ? 0.399 11.773 -12.656 1.00 72.38 101 SER A C 1
ATOM 821 O O . SER A 1 101 ? 0.366 12.072 -13.844 1.00 72.38 101 SER A O 1
ATOM 823 N N . LYS A 1 102 ? 1.061 12.520 -11.762 1.00 69.50 102 LYS A N 1
ATOM 824 C CA . LYS A 1 102 ? 1.881 13.693 -12.125 1.00 69.50 102 LYS A CA 1
ATOM 825 C C . LYS A 1 102 ? 3.258 13.326 -12.687 1.00 69.50 102 LYS A C 1
ATOM 827 O O . LYS A 1 102 ? 3.869 14.131 -13.373 1.00 69.50 102 LYS A O 1
ATOM 832 N N . VAL A 1 103 ? 3.734 12.121 -12.394 1.00 62.53 103 VAL A N 1
ATOM 833 C CA . VAL A 1 103 ? 5.058 11.609 -12.774 1.00 62.53 103 VAL A CA 1
ATOM 834 C C . VAL A 1 103 ? 5.201 11.363 -14.284 1.00 62.53 103 VAL A C 1
ATOM 836 O O . VAL A 1 103 ? 6.207 11.795 -14.839 1.00 62.53 103 VAL A O 1
ATOM 839 N N . PRO A 1 104 ? 4.228 10.753 -14.998 1.00 56.16 104 PRO A N 1
ATOM 840 C CA . PRO A 1 104 ? 4.382 10.470 -16.428 1.00 56.16 104 PRO A CA 1
ATOM 841 C C . PRO A 1 104 ? 4.462 11.715 -17.328 1.00 56.16 104 PRO A C 1
ATOM 843 O O . PRO A 1 104 ? 4.801 11.584 -18.497 1.00 56.16 104 PRO A O 1
ATOM 846 N N . PHE A 1 105 ? 4.185 12.924 -16.822 1.00 50.66 105 PHE A N 1
ATOM 847 C CA . PHE A 1 105 ? 4.331 14.159 -17.604 1.00 50.66 105 PHE A CA 1
ATOM 848 C C . PHE A 1 105 ? 5.778 14.662 -17.717 1.00 50.66 105 PHE A C 1
ATOM 850 O O . PHE A 1 105 ? 6.046 15.481 -18.589 1.00 50.66 105 PHE A O 1
ATOM 857 N N . GLN A 1 106 ? 6.700 14.183 -16.875 1.00 51.44 106 GLN A N 1
ATOM 858 C CA . GLN A 1 106 ? 8.105 14.615 -16.893 1.00 51.44 106 GLN A CA 1
ATOM 859 C C . GLN A 1 106 ? 8.978 13.832 -17.889 1.00 51.44 106 GLN A C 1
ATOM 861 O O . GLN A 1 106 ? 10.084 14.264 -18.183 1.00 51.44 106 GLN A O 1
ATOM 866 N N . CYS A 1 107 ? 8.468 12.749 -18.483 1.00 48.06 107 CYS A N 1
ATOM 867 C CA . CYS A 1 107 ? 9.137 11.986 -19.547 1.00 48.06 107 CYS A CA 1
ATOM 868 C C . CYS A 1 107 ? 8.681 12.431 -20.953 1.00 48.06 107 CYS A C 1
ATOM 870 O O . CYS A 1 107 ? 8.455 11.593 -21.82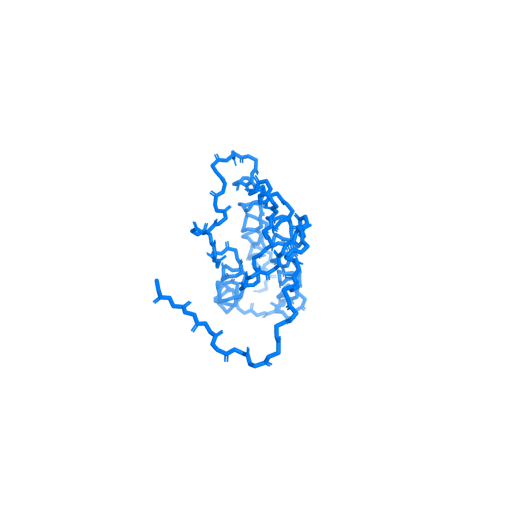0 1.00 48.06 107 CYS A O 1
ATOM 872 N N . ARG A 1 108 ? 8.456 13.735 -21.167 1.00 39.84 108 ARG A N 1
ATOM 873 C CA . ARG A 1 108 ? 7.961 14.302 -22.438 1.00 39.84 108 ARG A CA 1
ATOM 874 C C . ARG A 1 108 ? 8.970 15.283 -23.059 1.00 39.84 108 ARG A C 1
ATOM 876 O O . ARG A 1 108 ? 8.587 16.361 -23.499 1.00 39.84 108 ARG A O 1
ATOM 883 N N . GLY A 1 109 ? 10.256 14.934 -23.014 1.00 44.12 109 GLY A N 1
ATOM 884 C CA . GLY A 1 109 ? 11.352 15.819 -23.419 1.00 44.12 109 GLY A CA 1
ATOM 885 C C . GLY A 1 109 ? 12.677 15.106 -23.693 1.00 44.12 109 GLY A C 1
ATOM 886 O O . GLY A 1 109 ? 13.707 15.578 -23.222 1.00 44.12 109 GLY A O 1
ATOM 887 N N . LEU A 1 110 ? 12.632 13.980 -24.411 1.00 37.94 110 LEU A N 1
ATOM 888 C CA . LEU A 1 110 ? 13.733 13.437 -25.214 1.00 37.94 110 LEU A CA 1
ATOM 889 C C . LEU A 1 110 ? 13.147 12.952 -26.540 1.00 37.94 110 LEU A C 1
ATOM 891 O O . LEU A 1 110 ? 12.081 12.295 -26.473 1.00 37.94 110 LEU A O 1
#

Organism: Helobdella robusta (NCBI:txid6412)

Secondary structure (DSSP, 8-state):
------SS---------SEEEETTEEEETT---HHHHHHHHHHHHHHHHHHHHH-TTS-HHHHHHHIIIIIIHHHHTTHHHH----HHHHHHHHHHHHHHTTGGGSS---

pLDDT: mean 76.73, std 14.9, range [37.94, 92.31]